Protein AF-A0A524NID0-F1 (afdb_monomer_lite)

Secondary structure (DSSP, 8-state):
---EETTEEEEEETTEEEEEETTEEEEEEETTEEEEEEE----B-TT-PBPPEEEEEEEEEE-SSEEEEEEEEEEE-SS-EEEEEEEEEEETTEEEEEEEEEESS------

Sequence (111 aa):
MAETLHGYRILRSGDLKMLYNKGEIRQVCLGRVQVLNAIYAAVRDQNWTTIPFTVVQETLEEDHDGFTIEIDLEHSSDKVLFRVSISIEAKGNQLTVNYEGTVGSSFLRNR

Radius of gyration: 15.26 Å; chains: 1; bounding box: 31×23×43 Å

Structure (mmCIF, N/CA/C/O backbone):
data_AF-A0A524NID0-F1
#
_entry.id   AF-A0A524NID0-F1
#
loop_
_atom_site.group_PDB
_atom_site.id
_atom_site.type_symbol
_atom_site.label_atom_id
_atom_site.label_alt_id
_atom_site.label_comp_id
_atom_site.label_asym_id
_atom_site.label_entity_id
_atom_site.label_seq_id
_atom_site.pdbx_PDB_ins_code
_atom_site.Cartn_x
_atom_site.Cartn_y
_atom_site.Cartn_z
_atom_site.occupancy
_atom_site.B_iso_or_equiv
_atom_site.auth_seq_id
_atom_site.auth_comp_id
_atom_site.auth_asym_id
_atom_site.auth_atom_id
_atom_site.pdbx_PDB_model_num
ATOM 1 N N . MET A 1 1 ? 4.767 -4.430 21.689 1.00 44.28 1 MET A N 1
ATOM 2 C CA . MET A 1 1 ? 5.307 -5.152 20.515 1.00 44.28 1 MET A CA 1
ATOM 3 C C . MET A 1 1 ? 4.191 -5.233 19.492 1.00 44.28 1 MET A C 1
ATOM 5 O O . MET A 1 1 ? 3.106 -5.647 19.882 1.00 44.28 1 MET A O 1
ATOM 9 N N . ALA A 1 2 ? 4.403 -4.763 18.260 1.00 60.06 2 ALA A N 1
ATOM 10 C CA . ALA A 1 2 ? 3.353 -4.755 17.242 1.00 60.06 2 ALA A CA 1
ATOM 11 C C . ALA A 1 2 ? 2.960 -6.196 16.875 1.00 60.06 2 ALA A C 1
ATOM 13 O O . ALA A 1 2 ? 3.817 -7.033 16.588 1.00 60.06 2 ALA A O 1
ATOM 14 N N . GLU A 1 3 ? 1.666 -6.493 16.934 1.00 68.44 3 GLU A N 1
ATOM 15 C CA . GLU A 1 3 ? 1.131 -7.813 16.610 1.00 68.44 3 GLU A CA 1
ATOM 16 C C . GLU A 1 3 ? 1.333 -8.067 15.108 1.00 68.44 3 GLU A C 1
ATOM 18 O O . GLU A 1 3 ? 0.894 -7.278 14.269 1.00 68.44 3 GLU A O 1
ATOM 23 N N . THR A 1 4 ? 2.064 -9.133 14.772 1.00 72.62 4 THR A N 1
ATOM 24 C CA . THR A 1 4 ? 2.406 -9.482 13.387 1.00 72.62 4 THR A CA 1
ATOM 25 C C . THR A 1 4 ? 1.753 -10.814 13.028 1.00 72.62 4 THR A C 1
ATOM 27 O O . THR A 1 4 ? 1.922 -11.798 13.745 1.00 72.62 4 THR A O 1
ATOM 30 N N . LEU A 1 5 ? 1.027 -10.864 11.912 1.00 69.94 5 LEU A N 1
ATOM 31 C CA . LEU 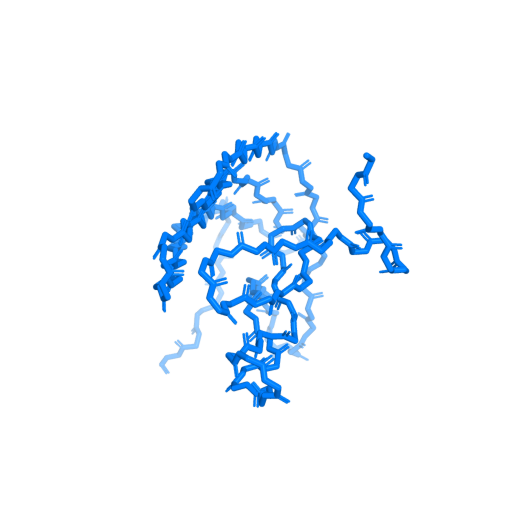A 1 5 ? 0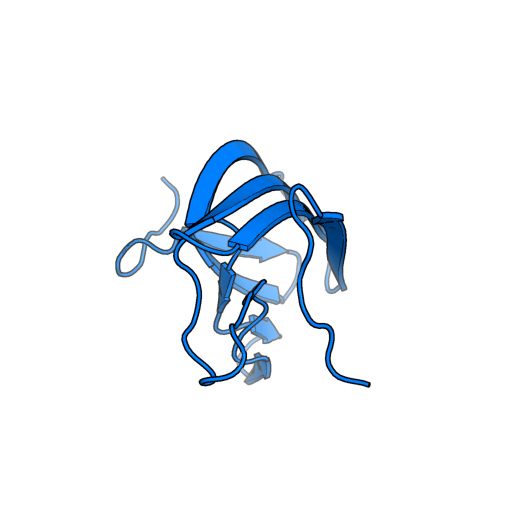.364 -12.056 11.382 1.00 69.94 5 LEU A CA 1
ATOM 32 C C . LEU A 1 5 ? 0.956 -12.390 10.007 1.00 69.94 5 LEU A C 1
ATOM 34 O O . LEU A 1 5 ? 0.755 -11.642 9.059 1.00 69.94 5 LEU A O 1
ATOM 38 N N . HIS A 1 6 ? 1.681 -13.507 9.881 1.00 76.62 6 HIS A N 1
ATOM 39 C CA . HIS A 1 6 ? 2.278 -13.962 8.608 1.00 76.62 6 HIS A CA 1
ATOM 40 C C . HIS A 1 6 ? 3.100 -12.884 7.860 1.00 76.62 6 HIS A C 1
ATOM 42 O O . HIS A 1 6 ? 3.070 -12.812 6.635 1.00 76.62 6 HIS A O 1
ATOM 48 N N . GLY A 1 7 ? 3.819 -12.026 8.593 1.00 86.69 7 GLY A N 1
ATOM 49 C CA . GLY A 1 7 ? 4.606 -10.925 8.020 1.00 86.69 7 GLY A CA 1
ATOM 50 C C . GLY A 1 7 ? 3.843 -9.611 7.819 1.00 86.69 7 GLY A C 1
ATOM 51 O O . GLY A 1 7 ? 4.463 -8.619 7.456 1.00 86.69 7 GLY A O 1
ATOM 52 N N . TYR A 1 8 ? 2.538 -9.573 8.103 1.00 92.94 8 TYR A N 1
ATOM 53 C CA . TYR A 1 8 ? 1.757 -8.337 8.142 1.00 92.94 8 TYR A CA 1
ATOM 54 C C . TYR A 1 8 ? 1.723 -7.750 9.548 1.00 92.94 8 TYR A C 1
ATOM 56 O O . TYR A 1 8 ? 1.421 -8.459 10.509 1.00 92.94 8 TYR A O 1
ATOM 64 N N . ARG A 1 9 ? 1.945 -6.443 9.664 1.00 94.94 9 ARG A N 1
ATOM 65 C CA . ARG A 1 9 ? 1.717 -5.674 10.888 1.00 94.94 9 ARG A CA 1
ATOM 66 C C . ARG A 1 9 ? 0.236 -5.338 11.017 1.00 94.94 9 ARG A C 1
ATOM 68 O O . ARG A 1 9 ? -0.388 -4.910 10.051 1.00 94.94 9 ARG A O 1
ATOM 75 N N . ILE A 1 10 ? -0.327 -5.506 12.208 1.00 95.56 10 ILE A N 1
ATOM 76 C CA . ILE A 1 10 ? -1.679 -5.025 12.504 1.00 95.56 10 ILE A CA 1
ATOM 77 C C . ILE A 1 10 ? -1.608 -3.534 12.833 1.00 95.56 10 ILE A C 1
ATOM 79 O O . ILE A 1 10 ? -0.907 -3.155 13.768 1.00 95.56 10 ILE A O 1
ATOM 83 N N . LEU A 1 11 ? -2.358 -2.719 12.092 1.00 96.00 11 LEU A N 1
ATOM 84 C CA . LEU A 1 11 ? -2.490 -1.277 12.307 1.00 96.00 11 LEU A CA 1
ATOM 85 C C . LEU A 1 11 ? -3.926 -0.906 12.661 1.00 96.00 11 LEU A C 1
ATOM 87 O O . LEU A 1 11 ? -4.879 -1.599 12.273 1.00 96.00 11 LEU A O 1
ATOM 91 N N . ARG A 1 12 ? -4.074 0.168 13.437 1.00 95.94 12 ARG A N 1
ATOM 92 C CA . ARG A 1 12 ? -5.354 0.617 13.984 1.00 95.94 12 ARG A CA 1
ATOM 93 C C . ARG A 1 12 ? -5.447 2.134 13.978 1.00 95.94 12 ARG A C 1
ATOM 95 O O . ARG A 1 12 ? -4.450 2.818 14.152 1.00 95.94 12 ARG A O 1
ATOM 102 N N . SER A 1 13 ? -6.661 2.626 13.807 1.00 96.56 13 SER A N 1
ATOM 103 C CA . SER A 1 13 ? -7.036 4.021 14.016 1.00 96.56 13 SER A CA 1
ATOM 104 C C . SER A 1 13 ? -8.536 4.011 14.287 1.00 96.56 13 SER A C 1
ATOM 106 O O . SER A 1 13 ? -9.264 3.354 13.543 1.00 96.56 13 SER A O 1
ATOM 108 N N . GLY A 1 14 ? -8.991 4.606 15.394 1.00 94.88 14 GLY A N 1
ATOM 109 C CA . GLY A 1 14 ? -10.390 4.491 15.827 1.00 94.88 14 GLY A CA 1
ATOM 110 C C . GLY A 1 14 ? -10.904 3.039 15.835 1.00 94.88 14 GLY A C 1
ATOM 111 O O . GLY A 1 14 ? -10.299 2.149 16.435 1.00 94.88 14 GLY A O 1
ATOM 112 N N . ASP A 1 15 ? -12.012 2.797 15.134 1.00 96.00 15 ASP A N 1
ATOM 113 C CA . ASP A 1 15 ? -12.624 1.479 14.919 1.00 96.00 15 ASP A CA 1
ATOM 114 C C . ASP A 1 15 ? -12.043 0.725 13.710 1.00 96.00 15 ASP A C 1
ATOM 116 O O . ASP A 1 15 ? -12.449 -0.414 13.441 1.00 96.00 15 ASP A O 1
ATOM 120 N N . LEU A 1 16 ? -11.118 1.333 12.961 1.00 97.12 16 LEU A N 1
ATOM 121 C CA . LEU A 1 16 ? -10.436 0.679 11.855 1.00 97.12 16 LEU A CA 1
ATOM 122 C C . LEU A 1 16 ? -9.350 -0.269 12.366 1.00 97.12 16 LEU A C 1
ATOM 124 O O . LEU A 1 16 ? -8.511 0.070 13.204 1.00 97.12 16 LEU A O 1
ATOM 128 N N . LYS A 1 17 ? -9.323 -1.470 11.793 1.00 96.81 17 LYS A N 1
ATOM 129 C CA . LYS A 1 17 ? -8.232 -2.438 11.933 1.00 96.81 17 LYS A CA 1
ATOM 130 C C . LYS A 1 17 ? -7.844 -2.932 10.551 1.00 96.81 17 LYS A C 1
ATOM 132 O O . LYS A 1 17 ? -8.722 -3.284 9.770 1.00 96.81 17 LYS A O 1
ATOM 137 N N . MET A 1 18 ? -6.553 -3.013 10.265 1.00 97.00 18 MET A N 1
ATOM 138 C CA . MET A 1 18 ? -6.062 -3.547 8.996 1.00 97.00 18 MET A CA 1
ATOM 139 C C . MET A 1 18 ? -4.722 -4.255 9.151 1.00 97.00 18 MET A C 1
ATOM 141 O O . MET A 1 18 ? -4.049 -4.143 10.177 1.00 97.00 18 MET A O 1
ATOM 145 N N . LEU A 1 19 ? -4.363 -5.010 8.122 1.00 97.19 19 LEU A N 1
ATOM 146 C CA . LEU A 1 19 ? -3.068 -5.651 7.968 1.00 97.19 19 LEU A CA 1
ATOM 147 C C . LEU A 1 19 ? -2.233 -4.846 6.981 1.00 97.19 19 LEU A C 1
ATOM 149 O O . LEU A 1 19 ? -2.720 -4.520 5.903 1.00 97.19 19 LEU A O 1
ATOM 153 N N . TYR A 1 20 ? -0.983 -4.570 7.323 1.00 97.31 20 TYR A N 1
ATOM 154 C CA . TYR A 1 20 ? -0.057 -3.813 6.493 1.00 97.31 20 TYR A CA 1
ATOM 155 C C . TYR A 1 20 ? 1.235 -4.592 6.237 1.00 97.31 20 TYR A C 1
ATOM 157 O O . TYR A 1 20 ? 1.790 -5.190 7.161 1.00 97.31 20 TYR A O 1
ATOM 165 N N . ASN A 1 21 ? 1.723 -4.577 4.997 1.00 95.81 21 ASN A N 1
ATOM 166 C CA . ASN A 1 21 ? 3.022 -5.132 4.618 1.00 95.81 21 ASN A CA 1
ATOM 167 C C . ASN A 1 21 ? 3.540 -4.443 3.347 1.00 95.81 21 ASN A C 1
ATOM 169 O O . ASN A 1 21 ? 2.950 -4.619 2.286 1.00 95.81 21 ASN A O 1
ATOM 173 N N . LYS A 1 22 ? 4.650 -3.698 3.428 1.00 95.44 22 LYS A N 1
ATOM 174 C CA . LYS A 1 22 ? 5.372 -3.143 2.262 1.00 95.44 22 LYS A CA 1
ATOM 175 C C . LYS A 1 22 ? 4.463 -2.432 1.242 1.00 95.44 22 LYS A C 1
ATOM 177 O O . LYS A 1 22 ? 4.449 -2.785 0.064 1.00 95.44 22 LYS A O 1
ATOM 182 N N . GLY A 1 23 ? 3.675 -1.459 1.696 1.00 95.19 23 GLY A N 1
ATOM 183 C CA . GLY A 1 23 ? 2.772 -0.670 0.843 1.00 95.19 23 GLY A CA 1
ATOM 184 C C . GLY A 1 23 ? 1.457 -1.366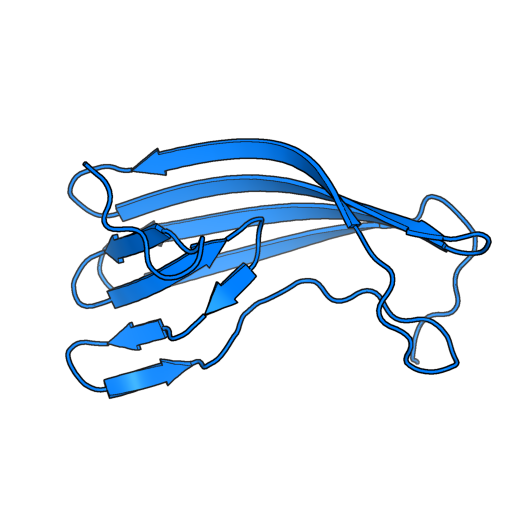 0.473 1.00 95.19 23 GLY A C 1
ATOM 185 O O . GLY A 1 23 ? 0.611 -0.774 -0.197 1.00 95.19 23 GLY A O 1
ATOM 186 N N . GLU A 1 24 ? 1.256 -2.608 0.913 1.00 95.75 24 GLU A N 1
ATOM 187 C CA . GLU A 1 24 ? 0.002 -3.336 0.768 1.00 95.75 24 GLU A CA 1
ATOM 188 C C . GLU A 1 24 ? -0.810 -3.288 2.066 1.00 95.75 24 GLU A C 1
ATOM 190 O O . GLU A 1 24 ? -0.321 -3.630 3.145 1.00 95.75 24 GLU A O 1
ATOM 195 N N . ILE A 1 25 ? -2.089 -2.931 1.936 1.00 97.38 25 ILE A N 1
ATOM 196 C CA . ILE A 1 25 ? -3.088 -2.995 3.003 1.00 97.38 25 ILE A CA 1
ATOM 197 C C . ILE A 1 25 ? -4.045 -4.143 2.697 1.00 97.38 25 ILE A C 1
ATOM 199 O O . ILE A 1 25 ? -4.534 -4.273 1.574 1.00 97.38 25 ILE A O 1
ATOM 203 N N . ARG A 1 26 ? -4.353 -4.969 3.694 1.00 97.12 26 ARG A N 1
ATOM 204 C CA . ARG A 1 26 ? -5.292 -6.093 3.610 1.00 97.12 26 ARG A CA 1
ATOM 205 C C . ARG A 1 26 ? -6.293 -6.056 4.760 1.00 97.12 26 ARG A C 1
ATOM 207 O O . ARG A 1 26 ? -6.008 -5.513 5.824 1.00 97.12 26 ARG A O 1
ATOM 214 N N . GLN A 1 27 ? -7.446 -6.692 4.551 1.00 96.94 27 GLN A N 1
ATOM 215 C CA . GLN A 1 27 ? -8.456 -6.942 5.588 1.00 96.94 27 GLN A CA 1
ATOM 216 C C . GLN A 1 27 ? -8.816 -5.691 6.408 1.00 96.94 27 GLN A C 1
ATOM 218 O O . GLN A 1 27 ? -8.741 -5.704 7.636 1.00 96.94 27 GLN A O 1
ATOM 223 N N . VAL A 1 28 ? -9.193 -4.602 5.734 1.00 97.62 28 VAL A N 1
ATOM 224 C CA . VAL A 1 28 ? -9.654 -3.394 6.426 1.00 97.62 28 VAL A CA 1
ATOM 225 C C . VAL A 1 28 ? -11.028 -3.681 7.019 1.00 97.62 28 VAL A C 1
ATOM 227 O O . VAL A 1 28 ? -11.992 -3.954 6.296 1.00 97.62 28 VAL A O 1
ATOM 230 N N . CYS A 1 29 ? -11.109 -3.619 8.339 1.00 97.94 29 CYS A N 1
ATOM 231 C CA . CYS A 1 29 ? -12.312 -3.832 9.123 1.00 97.94 29 CYS A CA 1
ATOM 232 C C . CYS A 1 29 ? -12.725 -2.540 9.814 1.00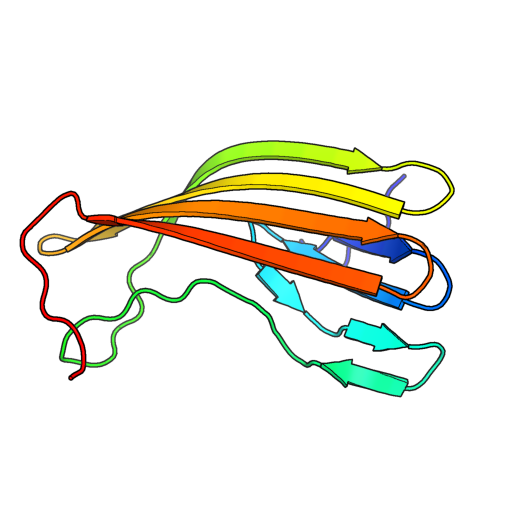 97.94 29 CYS A C 1
ATOM 234 O O . CYS A 1 29 ? -11.869 -1.859 10.369 1.00 97.94 29 CYS A O 1
ATOM 236 N N . LEU A 1 30 ? -14.028 -2.261 9.840 1.00 97.19 30 LEU A N 1
ATOM 237 C CA . LEU A 1 30 ? -14.640 -1.259 10.707 1.00 97.19 30 LEU A CA 1
ATOM 238 C C . LEU A 1 30 ? -15.398 -1.999 11.817 1.00 97.19 30 LEU A C 1
ATOM 240 O O . LEU A 1 30 ? -16.397 -2.687 11.567 1.00 97.19 30 LEU A O 1
ATOM 244 N N . GLY A 1 31 ? -14.871 -1.947 13.039 1.00 95.69 31 GLY A N 1
ATOM 245 C CA . GLY A 1 31 ? -15.339 -2.772 14.149 1.00 95.69 31 GLY A CA 1
ATOM 246 C C . GLY A 1 31 ? -15.174 -4.268 13.855 1.00 95.69 31 GLY A C 1
ATOM 247 O O . GLY A 1 31 ? -14.061 -4.791 13.808 1.00 95.69 31 GLY A O 1
ATOM 248 N N . ARG A 1 32 ? -16.291 -4.986 13.677 1.00 95.44 32 ARG A N 1
ATOM 249 C CA . ARG A 1 32 ? -16.304 -6.440 13.401 1.00 95.44 32 ARG A CA 1
ATOM 250 C C . ARG A 1 32 ? -16.529 -6.795 11.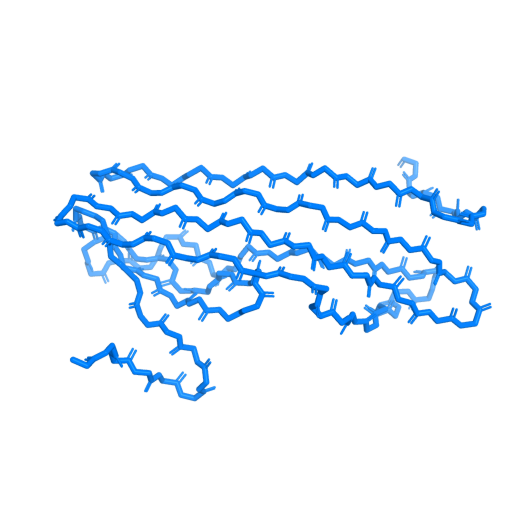930 1.00 95.44 32 ARG A C 1
ATOM 252 O O . ARG A 1 32 ? -16.507 -7.976 11.593 1.00 95.44 32 ARG A O 1
ATOM 259 N N . VAL A 1 33 ? -16.780 -5.809 11.072 1.00 97.50 33 VAL A N 1
ATOM 260 C CA . VAL A 1 33 ? -17.127 -6.029 9.663 1.00 97.50 33 VAL A CA 1
ATOM 261 C C . VAL A 1 33 ? -15.926 -5.691 8.793 1.00 97.50 33 VAL A C 1
ATOM 263 O O . VAL A 1 33 ? -15.421 -4.574 8.850 1.00 97.50 33 VAL A O 1
ATOM 266 N N . GLN A 1 34 ? -15.487 -6.638 7.963 1.00 97.94 34 GLN A N 1
ATOM 267 C CA . GLN A 1 34 ? -14.503 -6.357 6.920 1.00 97.94 34 GLN A CA 1
ATOM 268 C C . GLN A 1 34 ? -15.175 -5.570 5.790 1.00 97.94 34 GLN A C 1
ATOM 270 O O . GLN A 1 34 ? -16.123 -6.056 5.176 1.00 97.94 34 GLN A O 1
ATOM 275 N N . VAL A 1 35 ? -14.680 -4.364 5.517 1.00 97.50 35 VAL A N 1
ATOM 276 C CA . VAL A 1 35 ? -15.243 -3.444 4.514 1.00 97.50 35 VAL A CA 1
ATOM 277 C C . VAL A 1 35 ? -14.414 -3.390 3.233 1.00 97.50 35 VAL A C 1
ATOM 279 O O . VAL A 1 35 ? -14.950 -3.083 2.173 1.00 97.50 35 VAL A O 1
ATOM 282 N N . LEU A 1 36 ? -13.122 -3.729 3.300 1.00 97.69 36 LEU A N 1
ATOM 283 C CA . LEU A 1 36 ? -12.239 -3.750 2.134 1.00 97.69 36 LEU A CA 1
ATOM 284 C C . LEU A 1 36 ? -11.222 -4.889 2.234 1.00 97.69 36 LEU A C 1
ATOM 286 O O . LEU A 1 36 ? -10.650 -5.157 3.291 1.00 97.69 36 LEU A O 1
ATOM 290 N N . ASN A 1 37 ? -10.997 -5.591 1.122 1.00 97.38 37 ASN A N 1
ATOM 291 C CA . ASN A 1 37 ? -10.072 -6.723 1.102 1.00 97.38 37 ASN A CA 1
ATOM 292 C C . ASN A 1 37 ? -8.612 -6.314 0.914 1.00 97.38 37 ASN A C 1
ATOM 294 O O . ASN A 1 37 ? -7.756 -6.860 1.608 1.00 97.38 37 ASN A O 1
ATOM 298 N N . ALA A 1 38 ? -8.324 -5.413 -0.028 1.00 97.00 38 ALA A N 1
ATOM 299 C CA . ALA A 1 38 ? -6.955 -5.047 -0.363 1.00 97.00 38 ALA A CA 1
ATOM 300 C C . ALA A 1 38 ? -6.844 -3.651 -0.992 1.00 97.00 38 ALA A C 1
ATOM 302 O O . ALA A 1 38 ? -7.683 -3.291 -1.817 1.00 97.00 38 ALA A O 1
ATOM 303 N N . ILE A 1 39 ? -5.767 -2.935 -0.664 1.00 97.25 39 ILE A N 1
ATOM 304 C CA . ILE A 1 39 ? -5.252 -1.768 -1.395 1.00 97.25 39 ILE A CA 1
ATOM 305 C C . ILE A 1 39 ? -3.769 -2.038 -1.661 1.00 97.25 39 ILE A C 1
ATOM 307 O O . ILE A 1 39 ? -3.027 -2.334 -0.726 1.00 97.25 39 ILE A O 1
ATOM 311 N N . TYR A 1 40 ? -3.352 -2.019 -2.926 1.00 95.12 40 TYR A N 1
ATOM 312 C CA . TYR A 1 40 ? -1.975 -2.315 -3.326 1.00 95.12 40 TYR A CA 1
ATOM 313 C C . TYR A 1 40 ? -1.666 -1.727 -4.709 1.00 95.12 40 TYR A C 1
ATOM 315 O O . TYR A 1 40 ? -2.538 -1.683 -5.580 1.00 95.12 40 TYR A O 1
ATOM 323 N N . ALA A 1 41 ? -0.413 -1.320 -4.927 1.00 91.56 41 ALA A N 1
ATOM 324 C CA . ALA A 1 41 ? 0.079 -0.873 -6.229 1.00 91.56 41 ALA A CA 1
ATOM 325 C C . ALA A 1 41 ? 0.555 -2.067 -7.067 1.00 91.56 41 ALA A C 1
ATOM 327 O O . ALA A 1 41 ? 1.673 -2.551 -6.908 1.00 91.56 41 ALA A O 1
ATOM 328 N N . ALA A 1 42 ? -0.288 -2.555 -7.978 1.00 93.06 42 ALA A N 1
ATOM 329 C CA . ALA A 1 42 ? 0.125 -3.550 -8.963 1.00 93.06 42 ALA A CA 1
ATOM 330 C C . ALA A 1 42 ? 0.491 -2.890 -10.295 1.00 93.06 42 ALA A C 1
ATOM 332 O O . ALA A 1 42 ? -0.372 -2.337 -10.976 1.00 93.06 42 ALA A O 1
ATOM 333 N N . VAL A 1 43 ? 1.748 -3.034 -10.711 1.00 91.81 43 VAL A N 1
ATOM 334 C CA . VAL A 1 43 ? 2.180 -2.753 -12.085 1.00 91.81 43 VAL A CA 1
ATOM 335 C C . VAL A 1 43 ? 2.109 -4.050 -12.881 1.00 91.81 43 VAL A C 1
ATOM 337 O O . VAL A 1 43 ? 2.615 -5.080 -12.430 1.00 91.81 43 VAL A O 1
ATOM 340 N N . ARG A 1 44 ? 1.461 -4.024 -14.050 1.00 91.38 44 ARG A N 1
ATOM 341 C CA . ARG A 1 44 ? 1.294 -5.204 -14.908 1.00 91.38 44 ARG A CA 1
ATOM 342 C C . ARG A 1 44 ? 1.745 -4.944 -16.337 1.00 91.38 44 ARG A C 1
ATOM 344 O O . ARG A 1 44 ? 1.546 -3.847 -16.853 1.00 91.38 44 ARG A O 1
ATOM 351 N N . ASP A 1 45 ? 2.339 -5.959 -16.959 1.00 87.56 45 ASP A N 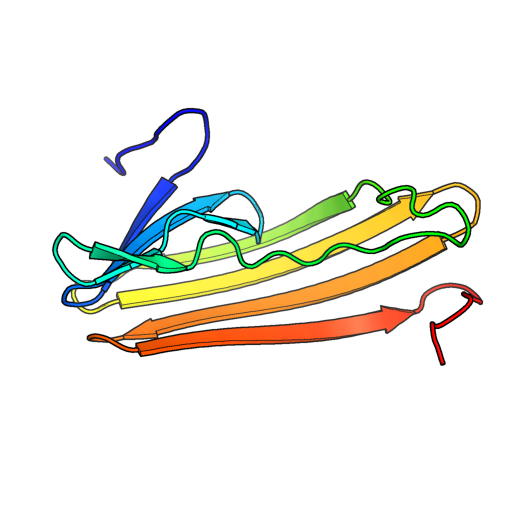1
ATOM 352 C CA . ASP A 1 45 ? 2.673 -5.938 -18.385 1.00 87.56 45 ASP A CA 1
ATOM 353 C C . ASP A 1 45 ? 1.454 -6.254 -19.272 1.00 87.56 45 ASP A C 1
ATOM 355 O O . ASP A 1 45 ? 0.347 -6.515 -18.790 1.00 87.56 45 ASP A O 1
ATOM 359 N N . GLN A 1 46 ? 1.660 -6.273 -20.593 1.00 86.31 46 GLN A N 1
ATOM 360 C CA . GLN A 1 46 ? 0.604 -6.604 -21.556 1.00 86.31 46 GLN A CA 1
ATOM 361 C C . GLN A 1 46 ? 0.046 -8.031 -21.419 1.00 86.31 46 GLN A C 1
ATOM 363 O O . GLN A 1 46 ? -1.024 -8.321 -21.948 1.00 86.31 46 GLN A O 1
ATOM 368 N N . ASN A 1 47 ? 0.761 -8.922 -20.730 1.00 89.69 47 ASN A N 1
ATOM 369 C CA . ASN A 1 47 ? 0.356 -10.304 -20.490 1.00 89.69 47 ASN A CA 1
ATOM 370 C C . ASN A 1 47 ? -0.327 -10.470 -19.125 1.00 89.69 47 ASN A C 1
ATOM 372 O O . ASN A 1 47 ? -0.546 -11.599 -18.694 1.00 89.69 47 ASN A O 1
ATOM 376 N N . TRP A 1 48 ? -0.662 -9.365 -18.445 1.00 89.50 48 TRP A N 1
ATOM 377 C CA . TRP A 1 48 ? -1.214 -9.344 -17.088 1.00 89.50 48 TRP A CA 1
ATOM 378 C C . TRP A 1 48 ? -0.269 -9.895 -16.012 1.00 89.50 48 TRP A C 1
ATOM 380 O O . TRP A 1 48 ? -0.699 -10.161 -14.886 1.00 89.50 48 TRP A O 1
ATOM 390 N N . THR A 1 49 ? 1.022 -10.014 -16.320 1.00 91.31 49 THR A N 1
ATOM 391 C CA . THR A 1 49 ? 2.050 -10.409 -15.358 1.00 91.31 49 THR A CA 1
ATOM 392 C C . THR A 1 49 ? 2.263 -9.272 -14.375 1.00 91.31 49 THR A C 1
ATOM 394 O O . THR A 1 49 ? 2.565 -8.152 -14.783 1.00 91.31 49 THR A O 1
ATOM 397 N N . THR A 1 50 ? 2.127 -9.544 -13.077 1.00 93.94 50 THR A N 1
ATOM 398 C CA . THR A 1 50 ? 2.478 -8.569 -12.038 1.00 93.94 50 THR A CA 1
ATOM 399 C C . THR A 1 50 ? 3.994 -8.426 -11.969 1.00 93.94 50 THR A C 1
ATOM 401 O O . THR A 1 50 ? 4.699 -9.399 -11.707 1.00 93.94 50 THR A O 1
ATOM 404 N N . ILE A 1 51 ? 4.482 -7.209 -12.195 1.00 94.69 51 ILE A N 1
ATOM 405 C CA . ILE A 1 51 ? 5.902 -6.877 -12.121 1.00 94.69 51 ILE A CA 1
ATOM 406 C C . ILE A 1 51 ? 6.320 -6.849 -10.644 1.00 94.69 51 ILE A C 1
ATOM 408 O O . ILE A 1 51 ? 5.683 -6.133 -9.857 1.00 94.69 51 ILE A O 1
ATOM 412 N N . PRO A 1 52 ? 7.354 -7.617 -10.248 1.00 95.56 52 PRO A N 1
ATOM 413 C CA . PRO A 1 52 ? 7.845 -7.607 -8.878 1.00 95.56 52 PRO A CA 1
ATOM 414 C C . PRO A 1 52 ? 8.385 -6.222 -8.520 1.00 95.56 52 PRO A C 1
ATOM 416 O O . PRO A 1 52 ? 8.771 -5.447 -9.395 1.00 95.56 52 PRO A O 1
ATOM 419 N N . PHE A 1 53 ? 8.425 -5.924 -7.226 1.00 96.75 53 PHE A N 1
ATOM 420 C CA . PHE A 1 53 ? 8.969 -4.670 -6.729 1.00 96.75 53 PHE A CA 1
ATOM 421 C C . PHE A 1 53 ? 9.972 -4.885 -5.606 1.00 96.75 53 PHE A C 1
ATOM 423 O O . PHE A 1 53 ? 9.967 -5.910 -4.917 1.00 96.75 53 PHE A O 1
ATOM 430 N N . THR A 1 54 ? 10.797 -3.870 -5.394 1.00 97.19 54 THR A N 1
ATOM 431 C CA . THR A 1 54 ? 11.625 -3.702 -4.204 1.00 97.19 54 THR A CA 1
ATOM 432 C C . THR A 1 54 ? 11.137 -2.495 -3.408 1.00 97.19 54 THR A C 1
ATOM 434 O O . THR A 1 54 ? 10.634 -1.526 -3.975 1.00 97.19 54 THR A O 1
ATOM 437 N N . VAL A 1 55 ? 11.260 -2.566 -2.081 1.00 97.44 55 VAL A N 1
ATOM 438 C CA . VAL A 1 55 ? 11.060 -1.400 -1.210 1.00 97.44 55 VAL A CA 1
ATOM 439 C C . VAL A 1 55 ? 12.358 -0.607 -1.218 1.00 97.44 55 VAL A C 1
ATOM 441 O O . VAL A 1 55 ? 13.403 -1.151 -0.859 1.00 97.44 55 VAL A O 1
ATOM 444 N N . VAL A 1 56 ? 12.294 0.646 -1.655 1.00 97.81 56 VAL A N 1
ATOM 445 C CA . VAL A 1 56 ? 13.444 1.556 -1.715 1.00 97.81 56 VAL A CA 1
ATOM 446 C C . VAL A 1 56 ? 13.662 2.210 -0.355 1.00 97.81 56 VAL A C 1
ATOM 448 O O . VAL A 1 56 ? 14.774 2.202 0.167 1.00 97.81 56 VAL A O 1
ATOM 451 N N . GLN A 1 57 ? 12.588 2.734 0.231 1.00 97.69 57 GLN A N 1
ATOM 452 C CA . GLN A 1 57 ? 12.559 3.281 1.583 1.00 97.69 57 GLN A CA 1
ATOM 453 C C . GLN A 1 57 ? 11.147 3.186 2.151 1.00 97.69 57 GLN A C 1
ATOM 455 O O . GLN A 1 57 ? 10.175 3.153 1.399 1.00 97.69 57 GLN A O 1
ATOM 460 N N . GLU A 1 58 ? 11.055 3.128 3.474 1.00 98.06 58 GLU A N 1
ATOM 461 C CA . GLU A 1 58 ? 9.800 3.054 4.210 1.00 98.06 58 GLU A CA 1
ATOM 462 C C . GLU A 1 58 ? 9.974 3.757 5.555 1.00 98.06 58 GLU A C 1
ATOM 464 O O . GLU A 1 58 ? 10.919 3.471 6.298 1.00 98.06 58 GLU A O 1
ATOM 469 N N . THR A 1 59 ? 9.044 4.646 5.880 1.00 97.94 59 THR A N 1
ATOM 470 C CA . THR A 1 59 ? 8.864 5.190 7.223 1.00 97.94 59 THR A CA 1
ATOM 471 C C . THR A 1 59 ? 7.457 4.867 7.699 1.00 97.94 59 THR A C 1
ATOM 473 O O . THR A 1 59 ? 6.503 4.855 6.926 1.00 97.94 59 THR A O 1
ATOM 476 N N . LEU A 1 60 ? 7.332 4.563 8.989 1.00 96.94 60 LEU A N 1
ATOM 477 C CA . LEU A 1 60 ? 6.048 4.332 9.633 1.00 96.94 60 LEU A CA 1
ATOM 478 C C . LEU A 1 60 ? 6.074 4.996 10.998 1.00 96.94 60 LEU A C 1
ATOM 480 O O . LEU A 1 60 ? 6.862 4.619 11.870 1.00 96.94 60 LEU A O 1
ATOM 484 N N . GLU A 1 61 ? 5.169 5.942 11.173 1.00 96.69 61 GLU A N 1
ATOM 485 C CA . GLU A 1 61 ? 4.908 6.631 12.425 1.00 96.69 61 GLU A CA 1
ATOM 486 C C . GLU A 1 61 ? 3.522 6.213 12.914 1.00 96.69 61 GLU A C 1
ATOM 488 O O . GLU A 1 61 ? 2.554 6.223 12.160 1.00 96.69 61 GLU A O 1
ATOM 493 N N . GLU A 1 62 ? 3.431 5.774 14.164 1.00 93.81 62 GLU A N 1
ATOM 494 C CA . GLU A 1 62 ? 2.175 5.359 14.790 1.00 93.81 62 GLU A CA 1
ATOM 495 C C . GLU A 1 62 ? 2.044 6.103 16.113 1.00 93.81 62 GLU A C 1
ATOM 497 O O . GLU A 1 62 ? 3.002 6.174 16.891 1.00 93.81 62 GLU A O 1
ATOM 502 N N . ASP A 1 63 ? 0.860 6.649 16.361 1.00 89.38 63 ASP A N 1
ATOM 503 C CA . ASP A 1 63 ? 0.512 7.305 17.610 1.00 89.38 63 ASP A CA 1
ATOM 504 C C . ASP A 1 63 ? -0.759 6.688 18.222 1.00 89.38 63 ASP A C 1
ATOM 506 O O . ASP A 1 63 ? -1.138 5.555 17.929 1.00 89.38 63 ASP A O 1
ATOM 510 N N . HIS A 1 64 ? -1.373 7.389 19.173 1.00 84.31 64 HIS A N 1
ATOM 511 C CA . HIS A 1 64 ? -2.546 6.894 19.892 1.00 84.31 64 HIS A CA 1
ATOM 512 C C . HIS A 1 64 ? -3.860 7.009 19.100 1.00 84.31 64 HIS A C 1
ATOM 514 O O . HIS A 1 64 ? -4.836 6.359 19.476 1.00 84.31 64 HIS A O 1
ATOM 520 N N . ASP A 1 65 ? -3.905 7.836 18.056 1.00 89.62 65 ASP A N 1
ATOM 521 C CA . ASP A 1 65 ? -5.101 8.153 17.265 1.00 89.62 65 ASP A CA 1
ATOM 522 C C . ASP A 1 65 ? -4.985 7.654 15.811 1.00 89.62 65 ASP A C 1
ATOM 524 O O . ASP A 1 65 ? -5.982 7.565 15.085 1.00 89.62 65 ASP A O 1
ATOM 528 N N . GLY A 1 66 ? -3.790 7.260 15.371 1.00 95.62 66 GLY A N 1
ATOM 529 C CA . GLY A 1 66 ? -3.590 6.799 14.011 1.00 95.62 66 GLY A CA 1
ATOM 530 C C . GLY A 1 66 ? -2.157 6.455 13.640 1.00 95.62 66 GLY A C 1
ATOM 531 O O . GLY A 1 66 ? -1.315 6.133 14.479 1.00 95.62 66 GLY A O 1
ATOM 532 N N . PHE A 1 67 ? -1.904 6.481 12.336 1.00 97.25 67 PHE A N 1
ATOM 533 C CA . PHE A 1 67 ? -0.590 6.210 11.772 1.00 97.25 67 PHE A CA 1
ATOM 534 C C . PHE A 1 67 ? -0.408 6.894 10.418 1.00 97.25 67 PHE A C 1
ATOM 536 O O . PHE A 1 67 ? -1.372 7.097 9.675 1.00 97.25 67 PHE A O 1
ATOM 543 N N . THR A 1 68 ? 0.852 7.151 10.086 1.00 98.19 68 THR A N 1
ATOM 544 C CA . THR A 1 68 ? 1.296 7.651 8.787 1.00 98.19 68 THR A CA 1
ATOM 545 C C . THR A 1 68 ? 2.415 6.758 8.266 1.00 98.19 68 THR A C 1
ATOM 547 O O . THR A 1 68 ? 3.322 6.379 9.010 1.00 98.19 68 THR A O 1
ATOM 550 N N . ILE A 1 69 ? 2.346 6.396 6.989 1.00 98.38 69 ILE A N 1
ATOM 551 C CA . ILE A 1 69 ? 3.353 5.597 6.293 1.00 98.38 69 ILE A CA 1
ATOM 552 C C . ILE A 1 69 ? 3.710 6.313 5.004 1.00 98.38 69 ILE A C 1
ATOM 554 O O . ILE A 1 69 ? 2.821 6.632 4.217 1.00 98.38 69 ILE A O 1
ATOM 558 N N . GLU A 1 70 ? 5.003 6.481 4.774 1.00 98.62 70 GLU A N 1
ATOM 559 C CA . GLU A 1 70 ? 5.546 6.882 3.482 1.00 98.62 70 GLU A CA 1
ATOM 560 C C . GLU A 1 70 ? 6.425 5.746 2.971 1.00 98.62 70 GLU A C 1
ATOM 562 O O . GLU A 1 70 ? 7.316 5.264 3.678 1.00 98.62 70 GLU A O 1
ATOM 567 N N . ILE A 1 71 ? 6.159 5.272 1.758 1.00 98.44 71 ILE A N 1
ATOM 568 C CA . ILE A 1 71 ? 6.908 4.161 1.172 1.00 98.44 71 ILE A CA 1
ATOM 569 C C . ILE A 1 71 ? 7.131 4.363 -0.322 1.00 98.44 71 ILE A C 1
ATOM 571 O O . ILE A 1 71 ? 6.200 4.622 -1.082 1.00 98.44 71 ILE A O 1
ATOM 575 N N . ASP A 1 72 ? 8.378 4.159 -0.741 1.00 98.25 72 ASP A N 1
ATOM 576 C CA . ASP A 1 72 ? 8.767 4.160 -2.146 1.00 98.25 72 ASP A CA 1
ATOM 577 C C . ASP A 1 72 ? 9.039 2.739 -2.627 1.00 98.25 72 ASP A C 1
ATOM 579 O O . ASP A 1 72 ? 9.835 1.995 -2.040 1.00 98.25 72 ASP A O 1
ATOM 583 N N . LEU A 1 73 ? 8.409 2.378 -3.740 1.00 97.75 73 LEU A N 1
ATOM 584 C CA . LEU A 1 73 ? 8.578 1.097 -4.411 1.00 97.75 73 LEU A CA 1
ATOM 585 C C . LEU A 1 73 ? 9.174 1.296 -5.805 1.00 97.75 73 LEU A C 1
ATOM 587 O O . LEU A 1 73 ? 8.798 2.213 -6.539 1.00 97.75 73 LEU A O 1
ATOM 591 N N . GLU A 1 74 ? 10.046 0.380 -6.213 1.00 97.31 74 GLU A N 1
ATOM 592 C CA . GLU A 1 74 ? 10.505 0.269 -7.597 1.00 97.31 74 GLU A CA 1
ATOM 593 C C . GLU A 1 74 ? 10.050 -1.068 -8.183 1.00 97.31 74 GLU A C 1
ATOM 595 O O . GLU A 1 74 ? 10.520 -2.130 -7.782 1.00 97.31 74 GLU A O 1
ATOM 600 N N . HIS A 1 75 ? 9.131 -1.013 -9.146 1.00 95.44 75 HIS A N 1
ATOM 601 C CA . HIS A 1 75 ? 8.743 -2.150 -9.970 1.00 95.44 75 HIS A CA 1
ATOM 602 C C . HIS A 1 75 ? 9.713 -2.278 -11.138 1.00 95.44 75 HIS A C 1
ATOM 604 O O . HIS A 1 75 ? 9.809 -1.371 -11.974 1.00 95.44 75 HIS A O 1
ATOM 610 N N . SER A 1 76 ? 10.401 -3.415 -11.221 1.00 93.88 76 SER A N 1
ATOM 611 C CA . SER A 1 76 ? 11.402 -3.650 -12.257 1.00 93.88 76 SER A CA 1
ATOM 612 C C . SER A 1 76 ? 11.310 -5.043 -12.885 1.00 93.88 76 SER A C 1
ATOM 614 O O . SER A 1 76 ? 11.028 -6.053 -12.242 1.00 93.88 76 SER A O 1
ATOM 616 N N . SER A 1 77 ? 11.522 -5.074 -14.197 1.00 91.62 77 SER A N 1
ATOM 617 C CA . SER A 1 77 ? 11.727 -6.262 -15.034 1.00 91.62 77 SER A CA 1
ATOM 618 C C . SER A 1 77 ? 12.562 -5.860 -16.254 1.00 91.62 77 SER A C 1
ATOM 620 O O . SER A 1 77 ? 12.858 -4.679 -16.429 1.00 91.62 77 SER A O 1
ATOM 622 N N . ASP A 1 78 ? 12.862 -6.794 -17.158 1.00 87.62 78 ASP A N 1
ATOM 623 C CA . ASP A 1 78 ? 13.621 -6.507 -18.388 1.00 87.62 78 ASP A CA 1
ATOM 624 C C . ASP A 1 78 ? 13.018 -5.386 -19.262 1.00 87.62 78 ASP A C 1
ATOM 626 O O . ASP A 1 78 ? 13.720 -4.791 -20.077 1.00 87.62 78 ASP A O 1
ATOM 630 N N . LYS A 1 79 ? 11.710 -5.111 -19.139 1.00 85.94 79 LYS A N 1
ATOM 631 C CA . LYS A 1 79 ? 10.972 -4.178 -20.017 1.00 85.94 79 LYS A CA 1
ATOM 632 C C . LYS A 1 79 ? 10.274 -3.032 -19.291 1.00 85.94 79 LYS A C 1
ATOM 634 O O . LYS A 1 79 ? 9.796 -2.110 -19.946 1.00 85.94 79 LYS A O 1
ATOM 639 N N . VAL A 1 80 ? 10.158 -3.105 -17.970 1.00 88.00 80 VAL A N 1
ATOM 640 C CA . VAL A 1 80 ? 9.383 -2.151 -17.173 1.00 88.00 80 VAL A CA 1
ATOM 641 C C . VAL A 1 80 ? 10.261 -1.638 -16.053 1.00 88.00 80 VAL A C 1
ATOM 643 O O . VAL A 1 80 ? 10.765 -2.436 -15.270 1.00 88.00 80 VAL A O 1
ATOM 646 N N . LEU A 1 81 ? 10.383 -0.317 -15.963 1.00 93.06 81 LEU A N 1
ATOM 647 C CA . LEU A 1 81 ? 10.881 0.385 -14.792 1.00 93.06 81 LEU A CA 1
ATOM 648 C C . LEU A 1 81 ? 9.842 1.426 -14.375 1.00 93.06 81 LEU A C 1
ATOM 650 O O . LEU A 1 81 ? 9.604 2.405 -15.089 1.00 93.06 81 LEU A O 1
ATOM 654 N N . PHE A 1 82 ? 9.216 1.207 -13.226 1.00 93.75 82 PHE A N 1
ATOM 655 C CA . PHE A 1 82 ? 8.167 2.074 -12.706 1.00 93.75 82 PHE A CA 1
ATOM 656 C C . PHE A 1 82 ? 8.369 2.299 -11.213 1.00 93.75 82 PHE A C 1
ATOM 658 O O . PHE A 1 82 ? 8.481 1.345 -10.449 1.00 93.75 82 PHE A O 1
ATOM 665 N N . ARG A 1 83 ? 8.412 3.560 -10.797 1.00 95.94 83 ARG A N 1
ATOM 666 C CA . ARG A 1 83 ? 8.537 3.944 -9.391 1.00 95.94 83 ARG A CA 1
ATOM 667 C C . ARG A 1 83 ? 7.199 4.429 -8.880 1.00 95.94 83 ARG A C 1
ATOM 669 O O . ARG A 1 83 ? 6.491 5.125 -9.607 1.00 95.94 83 ARG A O 1
ATOM 676 N N . VAL A 1 84 ? 6.866 4.067 -7.652 1.00 96.69 84 VAL A N 1
ATOM 677 C CA . VAL A 1 84 ? 5.665 4.554 -6.982 1.00 96.69 84 VAL A CA 1
ATOM 678 C C . VAL A 1 84 ? 6.032 5.051 -5.592 1.00 96.69 84 VAL A C 1
ATOM 680 O O . VAL A 1 84 ? 6.710 4.343 -4.853 1.00 96.69 84 VAL A O 1
ATOM 683 N N . SER A 1 85 ? 5.561 6.244 -5.257 1.00 97.88 85 SER A N 1
ATOM 684 C CA . SER A 1 85 ? 5.547 6.772 -3.896 1.00 97.88 85 SER A CA 1
ATOM 685 C C . SER A 1 85 ? 4.132 6.621 -3.352 1.00 97.88 85 SER A C 1
ATOM 687 O O . SER A 1 85 ? 3.160 6.956 -4.039 1.00 97.88 85 SER A O 1
ATOM 689 N N . ILE A 1 86 ? 4.003 6.052 -2.156 1.00 98.38 86 ILE A N 1
ATOM 690 C CA . ILE A 1 86 ? 2.721 5.785 -1.504 1.00 98.38 86 ILE A CA 1
ATOM 691 C C . ILE A 1 86 ? 2.708 6.499 -0.159 1.00 98.38 86 ILE A C 1
ATOM 693 O O . ILE A 1 86 ? 3.542 6.188 0.692 1.00 98.38 86 ILE A O 1
ATOM 697 N N . SER A 1 87 ? 1.712 7.362 0.044 1.00 98.38 87 SER A N 1
ATOM 698 C CA . SER A 1 87 ? 1.388 7.904 1.364 1.00 98.38 87 SER A CA 1
ATOM 699 C C . SER A 1 87 ? 0.119 7.252 1.898 1.00 98.38 87 SER A C 1
ATOM 701 O O . SER A 1 87 ? -0.902 7.170 1.206 1.00 98.38 87 SER A O 1
ATOM 703 N N . ILE A 1 88 ? 0.186 6.739 3.123 1.00 98.38 88 ILE A N 1
ATOM 704 C CA . ILE A 1 88 ? -0.934 6.111 3.826 1.00 98.38 88 ILE A CA 1
ATOM 705 C C . ILE A 1 88 ? -1.109 6.847 5.145 1.00 98.38 88 ILE A C 1
ATOM 707 O O . ILE A 1 88 ? -0.227 6.802 5.994 1.00 98.38 88 ILE A O 1
ATOM 711 N N . GLU A 1 89 ? -2.266 7.461 5.345 1.00 98.25 89 GLU A N 1
ATOM 712 C CA . GLU A 1 89 ? -2.625 8.113 6.601 1.00 98.25 89 GLU A CA 1
ATOM 713 C C . GLU A 1 89 ? -3.934 7.519 7.114 1.00 98.25 89 GLU A C 1
ATOM 715 O O . GLU A 1 89 ? -4.916 7.414 6.372 1.00 98.25 89 GLU A O 1
ATOM 720 N N . ALA A 1 90 ? -3.969 7.149 8.389 1.00 97.88 90 ALA A N 1
ATOM 721 C CA . ALA A 1 90 ? -5.204 6.807 9.074 1.00 97.88 90 ALA A CA 1
ATOM 722 C C . ALA A 1 90 ? -5.371 7.656 10.329 1.00 97.88 90 ALA A C 1
ATOM 724 O O . ALA A 1 90 ? -4.440 7.764 11.125 1.00 97.88 90 ALA A O 1
ATOM 725 N N . LYS A 1 91 ? -6.567 8.222 10.514 1.00 96.69 91 LYS A N 1
ATOM 726 C CA . LYS A 1 91 ? -6.928 9.017 11.692 1.00 96.69 91 LYS A CA 1
ATOM 727 C C . LYS A 1 91 ? -8.408 8.855 12.035 1.00 96.69 91 LYS A C 1
ATOM 729 O O . LYS A 1 91 ? -9.271 9.013 11.165 1.00 96.69 91 LYS A O 1
ATOM 734 N N . GLY A 1 92 ? -8.723 8.560 13.297 1.00 94.12 92 GLY A N 1
ATOM 735 C CA . GLY A 1 92 ? -10.077 8.187 13.706 1.00 94.12 92 GLY A CA 1
ATOM 736 C C . GLY A 1 92 ? -10.619 7.030 12.856 1.00 94.12 92 GLY A C 1
ATOM 737 O O . GLY A 1 92 ? -10.071 5.944 12.863 1.00 94.12 92 GLY A O 1
ATOM 738 N N . ASN A 1 93 ? -11.686 7.254 12.087 1.00 94.44 93 ASN A N 1
ATOM 739 C CA . ASN A 1 93 ? -12.277 6.229 11.208 1.00 94.44 93 ASN A CA 1
ATOM 740 C C . ASN A 1 93 ? -12.026 6.490 9.713 1.00 94.44 93 ASN A C 1
ATOM 742 O O . ASN A 1 93 ? -12.754 5.973 8.863 1.00 94.44 93 ASN A O 1
ATOM 746 N N . GLN A 1 94 ? -11.021 7.303 9.383 1.00 96.12 94 GLN A N 1
ATOM 747 C CA . GLN A 1 94 ? -10.654 7.637 8.012 1.00 96.12 94 GLN A CA 1
ATOM 748 C C . GLN A 1 94 ? -9.303 7.017 7.654 1.00 96.12 94 GLN A C 1
ATOM 750 O O . GLN A 1 94 ? -8.350 7.125 8.417 1.00 96.12 94 GLN A O 1
ATOM 755 N N . LEU A 1 95 ? -9.236 6.397 6.475 1.00 97.50 95 LEU A N 1
ATOM 756 C CA . LEU A 1 95 ? -8.013 5.905 5.845 1.00 97.50 95 LEU A CA 1
ATOM 757 C C . LEU A 1 95 ? -7.872 6.593 4.485 1.00 97.50 95 LEU A C 1
ATOM 759 O O . LEU A 1 95 ? -8.758 6.464 3.637 1.00 97.50 95 LEU A O 1
ATOM 763 N N . THR A 1 96 ? -6.763 7.290 4.276 1.00 98.12 96 THR A N 1
ATOM 764 C CA . THR A 1 96 ? -6.394 7.938 3.017 1.00 98.12 96 THR A CA 1
ATOM 765 C C . THR A 1 96 ? -5.159 7.243 2.461 1.00 98.12 96 THR A C 1
ATOM 767 O O . THR A 1 96 ? -4.185 7.037 3.178 1.00 98.12 96 THR A O 1
ATOM 770 N N . VAL A 1 97 ? -5.200 6.875 1.181 1.00 98.06 97 VAL A N 1
ATOM 771 C CA . VAL A 1 97 ? -4.062 6.273 0.480 1.00 98.06 97 VAL A CA 1
ATOM 772 C C . VAL A 1 97 ? -3.851 7.018 -0.827 1.00 98.06 97 VAL A C 1
ATOM 774 O O . VAL A 1 97 ? -4.754 7.038 -1.666 1.00 98.06 97 VAL A O 1
ATOM 777 N N . ASN A 1 98 ? -2.672 7.603 -1.013 1.00 98.06 98 ASN A N 1
ATOM 778 C CA . ASN A 1 98 ? -2.290 8.267 -2.255 1.00 98.06 98 ASN A CA 1
ATOM 779 C C . ASN A 1 98 ? -1.174 7.491 -2.944 1.00 98.06 98 ASN A C 1
ATOM 781 O O . ASN A 1 98 ? -0.311 6.910 -2.294 1.00 98.06 98 ASN A O 1
ATOM 785 N N . TYR A 1 99 ? -1.202 7.510 -4.273 1.00 96.50 99 TYR A N 1
ATOM 786 C CA . TYR A 1 99 ? -0.197 6.887 -5.121 1.00 96.50 99 TYR A CA 1
ATOM 787 C C . TYR A 1 99 ? 0.301 7.911 -6.132 1.00 96.50 99 TYR A C 1
ATOM 789 O O . TYR A 1 99 ? -0.490 8.441 -6.916 1.00 96.50 99 TYR A O 1
ATOM 797 N N . GLU A 1 100 ? 1.609 8.125 -6.171 1.00 96.31 100 GLU A N 1
ATOM 798 C CA . GLU A 1 100 ? 2.273 8.928 -7.192 1.00 96.31 100 GLU A CA 1
ATOM 799 C C . GLU A 1 100 ? 3.229 8.046 -7.988 1.00 96.31 100 GLU A C 1
ATOM 801 O O . GLU A 1 100 ? 4.192 7.497 -7.460 1.00 96.31 100 GLU A O 1
ATOM 806 N N . GLY A 1 101 ? 2.931 7.860 -9.274 1.00 93.56 101 GLY A N 1
ATOM 807 C CA . GLY A 1 101 ? 3.678 6.966 -10.152 1.00 93.56 101 GLY A CA 1
ATOM 808 C C . GLY A 1 101 ? 4.557 7.717 -11.142 1.00 93.56 101 GLY A C 1
ATOM 809 O O . GLY A 1 101 ? 4.070 8.575 -11.877 1.00 93.56 101 GLY A O 1
ATOM 810 N N . THR A 1 102 ? 5.830 7.336 -11.222 1.00 92.69 102 THR A N 1
ATOM 811 C CA . THR A 1 102 ? 6.784 7.853 -12.208 1.00 92.69 102 THR A CA 1
ATOM 812 C C . THR A 1 102 ? 7.333 6.731 -13.075 1.00 92.69 102 THR A C 1
ATOM 814 O O . THR A 1 102 ? 7.754 5.670 -12.617 1.00 92.69 102 THR A O 1
ATOM 817 N N . VAL A 1 103 ? 7.366 7.002 -14.369 1.00 90.31 103 VAL A N 1
ATOM 818 C CA . VAL A 1 103 ? 7.755 6.055 -15.405 1.00 90.31 103 VAL A CA 1
ATOM 819 C C . VAL A 1 103 ? 9.234 6.252 -15.723 1.00 90.31 103 VAL A C 1
ATOM 821 O O . VAL A 1 103 ? 9.631 7.331 -16.153 1.00 90.31 103 VAL A O 1
ATOM 824 N N . GLY A 1 104 ? 10.051 5.217 -15.520 1.00 81.19 104 GLY A N 1
ATOM 825 C CA . GLY A 1 104 ? 11.488 5.241 -15.819 1.00 81.19 104 GLY A CA 1
ATOM 826 C C . GLY A 1 104 ? 11.845 4.730 -17.219 1.00 81.19 104 GLY A C 1
ATOM 827 O O . GLY A 1 104 ? 12.968 4.925 -17.675 1.00 81.19 104 GLY A O 1
ATOM 828 N N . SER A 1 105 ? 10.905 4.081 -17.908 1.00 76.81 105 SER A N 1
ATOM 829 C CA . SER A 1 105 ? 11.068 3.527 -19.257 1.00 76.81 105 SER A CA 1
ATOM 830 C C . SER A 1 105 ? 9.772 3.656 -20.052 1.00 76.81 105 SER A C 1
ATOM 832 O O . SER A 1 105 ? 8.693 3.691 -19.471 1.00 76.81 105 SER A O 1
ATOM 834 N N . SER A 1 106 ? 9.825 3.666 -21.385 1.00 76.75 106 SER A N 1
ATOM 835 C CA . SER A 1 106 ? 8.596 3.584 -22.186 1.00 76.75 106 SER A CA 1
ATOM 836 C C . SER A 1 106 ? 7.778 2.352 -21.775 1.00 76.75 106 SER A C 1
ATOM 838 O O . SER A 1 106 ? 8.299 1.240 -21.762 1.00 76.75 106 SER A O 1
ATOM 840 N N . PHE A 1 107 ? 6.507 2.550 -21.430 1.00 69.75 107 PHE A N 1
ATOM 841 C CA . PHE A 1 107 ? 5.597 1.482 -21.018 1.00 69.75 107 PHE A CA 1
ATOM 842 C C . PHE A 1 107 ? 4.236 1.675 -21.688 1.00 69.75 107 PHE A C 1
ATOM 844 O O . PHE A 1 107 ? 3.828 2.799 -21.994 1.00 69.75 107 PHE A O 1
ATOM 851 N N . LEU A 1 108 ? 3.542 0.568 -21.949 1.00 72.31 108 LEU A N 1
ATOM 852 C CA . LEU A 1 108 ? 2.181 0.604 -22.468 1.00 72.31 108 LEU A CA 1
ATOM 853 C C . LEU A 1 108 ? 1.215 0.865 -21.310 1.00 72.31 108 LEU A C 1
ATOM 855 O O . LEU A 1 108 ? 1.288 0.219 -20.268 1.00 72.31 108 LEU A O 1
ATOM 859 N N . ARG A 1 109 ? 0.289 1.799 -21.516 1.00 69.31 109 ARG A N 1
ATOM 860 C CA . ARG A 1 109 ? -0.797 2.112 -20.585 1.00 69.31 109 ARG A CA 1
ATOM 861 C C . ARG A 1 109 ? -2.105 1.548 -21.140 1.00 69.31 109 ARG A C 1
ATOM 863 O O . ARG A 1 109 ? -2.380 1.712 -22.328 1.00 69.31 109 ARG A O 1
ATOM 870 N N . ASN A 1 110 ? -2.933 0.961 -20.273 1.00 66.69 110 ASN A N 1
ATOM 871 C CA . ASN A 1 110 ? -4.320 0.663 -20.627 1.00 66.69 110 ASN A CA 1
ATOM 872 C C . ASN A 1 110 ? -5.060 1.967 -20.949 1.00 66.69 110 ASN A C 1
ATOM 874 O O . ASN A 1 110 ? -4.967 2.950 -20.206 1.00 66.69 110 ASN A O 1
ATOM 878 N N . ARG A 1 111 ? -5.721 1.975 -22.105 1.00 55.81 111 ARG A N 1
ATOM 879 C CA . ARG A 1 111 ? -6.473 3.121 -22.609 1.00 55.81 111 ARG A CA 1
ATOM 880 C C . ARG A 1 111 ? -7.759 3.322 -21.826 1.00 55.81 111 ARG A C 1
ATOM 882 O O . ARG A 1 111 ? -8.443 2.305 -21.588 1.00 55.81 111 ARG A O 1
#

pLDDT: mean 91.84, std 9.92, range [44.28, 98.62]

Foldseek 3Di:
DFDADPQWTWFDAAQWIWTDHQQKIAQTDRNPRRPDGIDHDFDAAPVRDTFDKDWPDKDWDADDHWIWIWTKIWRDDPAFTKIKIWIWTDGNPDIDIDIDIDGPHDGDDDD